Protein AF-A0A377W083-F1 (afdb_monomer)

Structure (mmCIF, N/CA/C/O backbone):
data_AF-A0A377W083-F1
#
_entry.id   AF-A0A377W083-F1
#
loop_
_atom_site.group_PDB
_atom_site.id
_atom_site.type_symbol
_atom_site.label_atom_id
_atom_site.label_alt_id
_atom_site.label_comp_id
_atom_site.label_asym_id
_atom_site.label_entity_id
_atom_site.label_seq_id
_atom_site.pdbx_PDB_ins_code
_atom_site.Cartn_x
_atom_site.Cartn_y
_atom_site.Cartn_z
_atom_site.occupancy
_atom_site.B_iso_or_equiv
_atom_site.auth_seq_id
_atom_site.auth_comp_id
_atom_site.auth_asym_id
_atom_site.auth_atom_id
_atom_site.pdbx_PDB_model_num
ATOM 1 N N . MET A 1 1 ? 14.121 -12.368 -20.814 1.00 59.69 1 MET A N 1
ATOM 2 C CA . MET A 1 1 ? 14.777 -11.064 -20.576 1.00 59.69 1 MET A CA 1
ATOM 3 C C . MET A 1 1 ? 15.535 -10.554 -21.803 1.00 59.69 1 MET A C 1
ATOM 5 O O . MET A 1 1 ? 16.145 -9.501 -21.713 1.00 59.69 1 MET A O 1
ATOM 9 N N . GLU A 1 2 ? 15.475 -11.228 -22.955 1.00 56.75 2 GLU A N 1
ATOM 10 C CA . GLU A 1 2 ? 15.920 -10.637 -24.222 1.00 56.75 2 GLU A CA 1
ATOM 11 C C . GLU A 1 2 ? 14.737 -9.916 -24.880 1.00 56.75 2 GLU A C 1
ATOM 13 O O . GLU A 1 2 ? 13.641 -10.471 -24.951 1.00 56.75 2 GLU A O 1
ATOM 18 N N . GLY A 1 3 ? 14.944 -8.661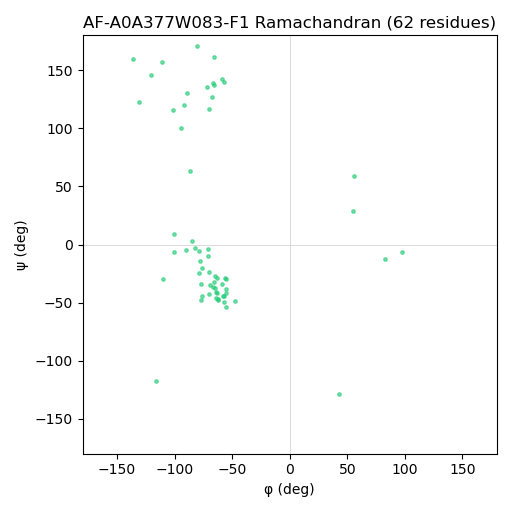 -25.289 1.00 84.31 3 GLY A N 1
ATOM 19 C CA . GLY A 1 3 ? 13.939 -7.817 -25.951 1.00 84.31 3 GLY A CA 1
ATOM 20 C C . GLY A 1 3 ? 13.189 -6.829 -25.048 1.00 84.31 3 GLY A C 1
ATOM 21 O O . GLY A 1 3 ? 12.445 -5.993 -25.554 1.00 84.31 3 GLY A O 1
ATOM 22 N N . GLU A 1 4 ? 13.391 -6.871 -23.728 1.00 85.06 4 GLU A N 1
ATOM 23 C CA . GLU A 1 4 ? 12.781 -5.901 -22.816 1.00 85.06 4 GLU A CA 1
ATOM 24 C C . GLU A 1 4 ? 13.712 -4.703 -22.575 1.00 85.06 4 GLU A C 1
ATOM 26 O O . GLU A 1 4 ? 14.825 -4.862 -22.083 1.00 85.06 4 GLU A O 1
ATOM 31 N N . ALA A 1 5 ? 13.258 -3.494 -22.921 1.00 92.06 5 ALA A N 1
ATOM 32 C CA . ALA A 1 5 ? 14.067 -2.274 -22.823 1.00 92.06 5 ALA A CA 1
ATOM 33 C C . ALA A 1 5 ? 14.214 -1.734 -21.386 1.00 92.06 5 ALA A C 1
ATOM 35 O O . ALA A 1 5 ? 15.119 -0.949 -21.109 1.00 92.06 5 ALA A O 1
ATOM 36 N N . VAL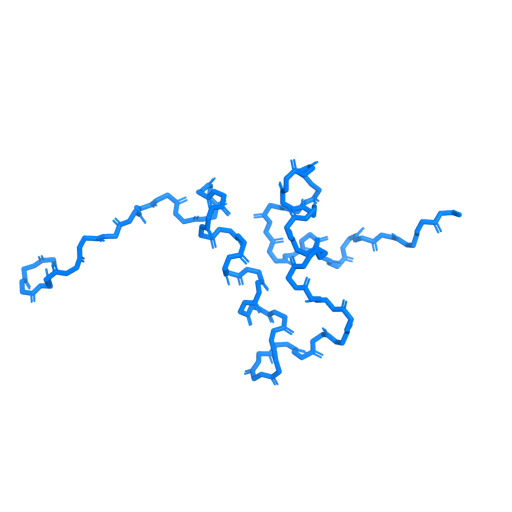 A 1 6 ? 13.315 -2.118 -20.471 1.00 94.06 6 VAL A N 1
ATOM 37 C CA . VAL A 1 6 ? 13.249 -1.562 -19.112 1.00 94.06 6 VAL A CA 1
ATOM 38 C C . VAL A 1 6 ? 13.876 -2.522 -18.108 1.00 94.06 6 VAL A C 1
ATOM 40 O O . VAL A 1 6 ? 13.342 -3.599 -17.842 1.00 94.06 6 VAL A O 1
ATOM 43 N N . ALA A 1 7 ? 14.967 -2.092 -17.477 1.00 93.50 7 ALA A N 1
ATOM 44 C CA . ALA A 1 7 ? 15.506 -2.769 -16.305 1.00 93.50 7 ALA A CA 1
ATOM 45 C C . ALA A 1 7 ? 14.591 -2.542 -15.090 1.00 93.50 7 ALA A C 1
ATOM 47 O O . ALA A 1 7 ? 14.156 -1.420 -14.826 1.00 93.50 7 ALA A O 1
ATOM 48 N N . ARG A 1 8 ? 14.313 -3.601 -14.322 1.00 94.00 8 ARG A N 1
ATOM 49 C CA . ARG A 1 8 ? 13.519 -3.528 -13.085 1.00 94.00 8 ARG A CA 1
ATOM 50 C C . ARG A 1 8 ? 14.324 -4.004 -11.888 1.00 94.00 8 ARG A C 1
ATOM 52 O O . ARG A 1 8 ? 15.119 -4.934 -11.987 1.00 94.00 8 ARG A O 1
ATOM 59 N N . CYS A 1 9 ? 14.072 -3.389 -10.737 1.00 96.19 9 CYS A N 1
ATOM 60 C CA . CYS A 1 9 ? 14.592 -3.878 -9.468 1.00 96.19 9 CYS A CA 1
ATOM 61 C C . CYS A 1 9 ? 13.916 -5.217 -9.122 1.00 96.19 9 CYS A C 1
ATOM 63 O O . CYS A 1 9 ? 12.692 -5.306 -9.077 1.00 96.19 9 CYS A O 1
ATOM 65 N N . THR A 1 10 ? 14.707 -6.249 -8.834 1.00 95.69 10 THR A N 1
ATOM 66 C CA . THR A 1 10 ? 14.222 -7.600 -8.488 1.00 95.69 10 THR A CA 1
ATOM 67 C C . THR A 1 10 ? 13.815 -7.742 -7.020 1.00 95.69 10 THR A C 1
ATOM 69 O O . THR A 1 10 ? 13.329 -8.790 -6.610 1.00 95.69 10 THR A O 1
ATOM 72 N N . GLY A 1 11 ? 13.991 -6.683 -6.225 1.00 94.31 11 GLY A N 1
ATOM 73 C CA . GLY A 1 11 ? 13.771 -6.687 -4.780 1.00 94.31 11 GLY A CA 1
ATOM 74 C C . GLY A 1 11 ? 12.311 -6.773 -4.331 1.00 94.31 11 GLY A C 1
ATOM 75 O O . GLY A 1 11 ? 12.085 -6.843 -3.128 1.00 94.31 11 GLY A O 1
ATOM 76 N N . GLY A 1 12 ? 11.331 -6.756 -5.244 1.00 94.19 12 GLY A N 1
ATOM 77 C CA . GLY A 1 12 ? 9.908 -6.958 -4.942 1.00 94.19 12 GLY A CA 1
ATOM 78 C C . GLY A 1 12 ? 9.443 -6.215 -3.685 1.00 94.19 12 GLY A C 1
ATOM 79 O O . GLY A 1 12 ? 9.732 -5.034 -3.509 1.00 94.19 12 GLY A O 1
ATOM 80 N N . LEU A 1 13 ? 8.791 -6.925 -2.759 1.00 92.81 13 LEU A N 1
ATOM 81 C CA . LEU A 1 13 ? 8.296 -6.350 -1.499 1.00 92.81 13 LEU A CA 1
ATOM 82 C C . LEU A 1 13 ? 9.395 -5.975 -0.487 1.00 92.81 13 LEU A C 1
ATOM 84 O O . LEU A 1 13 ? 9.103 -5.307 0.502 1.00 92.81 13 LEU A O 1
ATOM 88 N N . ILE A 1 14 ? 10.656 -6.359 -0.693 1.00 94.62 14 ILE A N 1
ATOM 89 C CA . ILE A 1 14 ? 11.769 -5.910 0.160 1.00 94.62 14 ILE A CA 1
ATOM 90 C C . ILE A 1 14 ? 12.166 -4.472 -0.204 1.00 94.62 14 ILE A C 1
ATOM 92 O O . ILE A 1 14 ? 12.507 -3.683 0.674 1.00 94.62 14 ILE A O 1
ATOM 96 N N . CYS A 1 15 ? 12.066 -4.091 -1.480 1.00 97.06 15 CYS A N 1
ATOM 97 C CA . CYS A 1 15 ? 12.318 -2.722 -1.917 1.00 97.06 15 CYS A CA 1
ATOM 98 C C . CYS A 1 15 ? 11.197 -1.793 -1.424 1.00 97.06 15 CYS A C 1
ATOM 100 O O . CYS A 1 15 ? 10.056 -1.916 -1.860 1.00 97.06 15 CYS A O 1
ATOM 102 N N . GLY A 1 16 ? 11.520 -0.822 -0.564 1.00 95.44 16 GLY A N 1
ATOM 103 C CA . GLY A 1 16 ? 10.527 0.101 0.002 1.00 95.44 16 GLY A CA 1
ATOM 104 C C . GLY A 1 16 ? 9.699 0.847 -1.053 1.00 95.44 16 GLY A C 1
ATOM 105 O O . GLY A 1 16 ? 8.488 0.974 -0.895 1.00 95.44 16 GLY A O 1
ATOM 106 N N . ALA A 1 17 ? 10.316 1.259 -2.167 1.00 96.75 17 ALA A N 1
ATOM 107 C CA . ALA A 1 17 ? 9.606 1.910 -3.272 1.00 96.75 17 ALA A CA 1
ATOM 108 C C . ALA A 1 17 ? 8.574 0.974 -3.926 1.00 96.75 17 ALA A C 1
ATOM 110 O O . ALA A 1 17 ? 7.420 1.351 -4.110 1.00 96.75 17 ALA A O 1
ATOM 111 N N . GLN A 1 18 ? 8.959 -0.273 -4.214 1.00 98.00 18 GLN A N 1
ATOM 112 C CA . GLN A 1 18 ? 8.037 -1.263 -4.778 1.00 98.00 18 GLN A CA 1
ATOM 113 C C . GLN A 1 18 ? 6.967 -1.696 -3.774 1.00 98.00 18 GLN A C 1
ATOM 115 O O . GLN A 1 18 ? 5.827 -1.912 -4.170 1.00 98.00 18 GLN A O 1
ATOM 120 N N . ARG A 1 19 ? 7.297 -1.789 -2.480 1.00 97.75 19 ARG A N 1
ATOM 121 C CA . ARG A 1 19 ? 6.327 -2.102 -1.425 1.00 97.75 19 ARG A CA 1
ATOM 122 C C . ARG A 1 19 ? 5.251 -1.022 -1.334 1.00 97.75 19 ARG A C 1
ATOM 124 O O . ARG A 1 19 ? 4.073 -1.362 -1.343 1.00 97.75 19 ARG A O 1
ATOM 131 N N . LYS A 1 20 ? 5.640 0.259 -1.303 1.00 98.06 20 LYS A N 1
ATOM 132 C CA . LYS A 1 20 ? 4.704 1.396 -1.300 1.00 98.06 20 LYS A CA 1
ATOM 133 C C . LYS A 1 20 ? 3.759 1.331 -2.498 1.00 98.06 20 LYS A C 1
ATOM 135 O O . LYS A 1 20 ? 2.548 1.303 -2.308 1.00 98.06 20 LYS A O 1
ATOM 140 N N . GLU A 1 21 ? 4.295 1.220 -3.712 1.00 97.94 21 GLU A N 1
ATOM 141 C CA . GLU A 1 21 ? 3.471 1.183 -4.928 1.00 97.94 21 GLU A CA 1
ATOM 142 C C . GLU A 1 21 ? 2.609 -0.085 -5.027 1.00 97.94 21 GLU A C 1
ATOM 144 O O . GLU A 1 21 ? 1.445 -0.019 -5.420 1.00 97.94 21 GLU A O 1
ATOM 149 N N . SER A 1 22 ? 3.122 -1.237 -4.585 1.00 97.81 22 SER A N 1
ATOM 150 C CA . SER A 1 22 ? 2.340 -2.474 -4.511 1.00 97.81 22 SER A CA 1
ATOM 151 C C . SER A 1 22 ? 1.167 -2.351 -3.538 1.00 97.81 22 SER A C 1
ATOM 153 O O . SER A 1 22 ? 0.081 -2.840 -3.845 1.00 97.81 22 SER A O 1
ATOM 155 N N . LEU A 1 23 ? 1.364 -1.720 -2.377 1.00 98.25 23 LEU A N 1
ATOM 156 C CA . LEU A 1 23 ? 0.302 -1.505 -1.394 1.00 98.25 23 LEU A CA 1
ATOM 157 C C . LEU A 1 23 ? -0.720 -0.479 -1.890 1.00 98.25 23 LEU A C 1
ATOM 159 O O . LEU A 1 23 ? -1.914 -0.741 -1.789 1.00 98.25 23 LEU A O 1
ATOM 163 N N . LYS A 1 24 ? -0.278 0.631 -2.498 1.00 98.19 24 LYS A N 1
ATOM 164 C CA . LYS A 1 24 ? -1.173 1.613 -3.138 1.00 98.19 24 LYS A CA 1
ATOM 165 C C . LYS A 1 24 ? -2.036 0.967 -4.220 1.00 98.19 24 LYS A C 1
ATOM 167 O O . LYS A 1 24 ? -3.239 1.202 -4.269 1.00 98.19 24 LYS A O 1
ATOM 172 N N . HIS A 1 25 ? -1.446 0.117 -5.063 1.00 98.06 25 HIS A N 1
ATOM 173 C CA . HIS A 1 25 ? -2.206 -0.625 -6.063 1.00 98.06 25 HIS A CA 1
ATOM 174 C C . HIS A 1 25 ? -3.224 -1.562 -5.409 1.00 98.06 25 HIS A C 1
ATOM 176 O O . HIS A 1 25 ? -4.390 -1.547 -5.800 1.00 98.06 25 HIS A O 1
ATOM 182 N N . PHE A 1 26 ? -2.805 -2.322 -4.393 1.00 98.19 26 PHE A N 1
ATOM 183 C CA . PHE A 1 26 ? -3.657 -3.276 -3.682 1.00 98.19 26 PHE A CA 1
ATOM 184 C C . PHE A 1 26 ? -4.925 -2.626 -3.113 1.00 98.19 26 PHE A C 1
ATOM 186 O O . PHE A 1 26 ? -6.008 -3.189 -3.242 1.00 98.19 26 PHE A O 1
ATOM 193 N N . VAL A 1 27 ? -4.807 -1.424 -2.545 1.00 98.31 27 VAL A N 1
ATOM 194 C CA . VAL A 1 27 ? -5.927 -0.706 -1.908 1.00 98.31 27 VAL A CA 1
ATOM 195 C C . VAL A 1 27 ? -6.707 0.203 -2.861 1.00 98.31 27 VAL A C 1
ATOM 197 O O . VAL A 1 27 ? -7.713 0.783 -2.469 1.00 98.31 27 VAL A O 1
ATOM 200 N N . SER A 1 28 ? -6.264 0.329 -4.114 1.00 98.06 28 SER A N 1
ATOM 201 C CA . SER A 1 28 ? -6.868 1.229 -5.098 1.00 98.06 28 SER A CA 1
ATOM 202 C C . SER A 1 28 ? -8.298 0.837 -5.486 1.00 98.06 28 SER A C 1
ATOM 204 O O . SER A 1 28 ? -8.707 -0.319 -5.379 1.00 98.06 28 SER A O 1
ATOM 206 N N . ARG A 1 29 ? -9.031 1.801 -6.058 1.00 97.75 29 ARG A N 1
ATOM 207 C CA . ARG A 1 29 ? -10.444 1.664 -6.452 1.00 97.75 29 ARG A CA 1
ATOM 208 C C . ARG A 1 29 ? -10.761 0.506 -7.406 1.00 97.75 29 ARG A C 1
ATOM 210 O O . ARG A 1 29 ? -11.881 0.018 -7.444 1.00 97.75 29 ARG A O 1
ATOM 217 N N . ARG A 1 30 ? -9.805 0.095 -8.245 1.00 97.81 30 ARG A N 1
ATOM 218 C CA . ARG A 1 30 ? -9.979 -1.034 -9.186 1.00 97.81 30 ARG A CA 1
ATOM 219 C C . ARG A 1 30 ? -9.346 -2.336 -8.682 1.00 97.81 30 ARG A C 1
ATOM 221 O O . ARG A 1 30 ? -9.246 -3.288 -9.450 1.00 97.81 30 ARG A O 1
ATOM 228 N N . ALA A 1 31 ? -8.894 -2.349 -7.432 1.00 97.75 31 ALA A N 1
ATOM 229 C CA . ALA A 1 31 ? -8.357 -3.508 -6.740 1.00 97.75 31 ALA A CA 1
ATOM 230 C C . ALA A 1 31 ? -9.273 -3.841 -5.553 1.00 97.75 31 ALA A C 1
ATOM 232 O O . ALA A 1 31 ? -10.437 -4.160 -5.778 1.00 97.75 31 ALA A O 1
ATOM 233 N N . LEU A 1 32 ? -8.778 -3.776 -4.313 1.00 98.00 32 LEU A N 1
ATOM 234 C CA . LEU A 1 32 ? -9.583 -4.081 -3.129 1.00 98.00 32 LEU A CA 1
ATOM 235 C C . LEU A 1 32 ? -10.532 -2.939 -2.714 1.00 98.00 32 LEU A C 1
ATOM 237 O O . LEU A 1 32 ? -11.435 -3.191 -1.928 1.00 98.00 32 LEU A O 1
ATOM 241 N N . ASP A 1 33 ? -10.343 -1.722 -3.242 1.00 97.88 33 ASP A N 1
ATOM 242 C CA . ASP A 1 33 ? -11.193 -0.547 -2.979 1.00 97.88 33 ASP A CA 1
ATOM 243 C C . ASP A 1 33 ? -11.325 -0.221 -1.478 1.00 97.88 33 ASP A C 1
ATOM 245 O O . ASP A 1 33 ? -12.406 -0.249 -0.893 1.00 97.88 33 ASP A O 1
ATOM 249 N N . VAL A 1 34 ? -10.186 0.039 -0.820 1.00 97.88 34 VAL A N 1
ATOM 250 C CA . VAL A 1 34 ? -10.153 0.345 0.619 1.00 97.88 34 VAL A CA 1
ATOM 251 C C . VAL A 1 34 ? -10.187 1.854 0.832 1.00 97.88 34 VAL A C 1
ATOM 253 O O . VAL A 1 34 ? -9.163 2.541 0.755 1.00 97.88 34 VAL A O 1
ATOM 256 N N . ASP A 1 35 ? -11.374 2.363 1.150 1.00 97.56 35 ASP A N 1
ATOM 257 C CA . ASP A 1 35 ? -11.576 3.771 1.479 1.00 97.56 35 ASP A CA 1
ATOM 258 C C . ASP A 1 35 ? -10.699 4.228 2.655 1.00 97.56 35 ASP A C 1
ATOM 260 O O . ASP A 1 35 ? -10.503 3.531 3.651 1.00 97.56 35 ASP A O 1
ATOM 264 N N . GLY A 1 36 ? -10.162 5.443 2.537 1.00 95.69 36 GLY A N 1
ATOM 265 C CA . GLY A 1 36 ? -9.306 6.057 3.552 1.00 95.69 36 GLY A CA 1
ATOM 266 C C . GLY A 1 36 ? -7.833 5.644 3.495 1.00 95.69 36 GLY A C 1
ATOM 267 O O . GLY A 1 36 ? -7.010 6.333 4.092 1.00 95.69 36 GLY A O 1
ATOM 268 N N . MET A 1 37 ? -7.455 4.611 2.732 1.00 97.12 37 MET A N 1
ATOM 269 C CA . MET A 1 37 ? -6.064 4.147 2.628 1.00 97.12 37 MET A CA 1
ATOM 270 C C . MET A 1 37 ? -5.256 4.893 1.547 1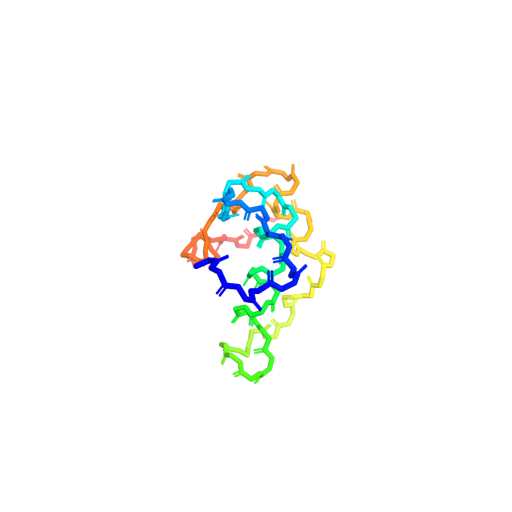.00 97.12 37 MET A C 1
ATOM 272 O O . MET A 1 37 ? -4.815 4.322 0.552 1.00 97.12 37 MET A O 1
ATOM 276 N N . GLY A 1 38 ? -5.074 6.203 1.733 1.00 95.25 38 GLY A N 1
ATOM 277 C CA . GLY A 1 38 ? -4.340 7.058 0.791 1.00 95.25 38 GLY A CA 1
ATOM 278 C C . GLY A 1 38 ? -2.810 6.987 0.912 1.00 95.25 38 GLY A C 1
ATOM 279 O O . GLY A 1 38 ? -2.263 6.475 1.891 1.00 95.25 38 GLY A O 1
ATOM 280 N N . ASP A 1 39 ? -2.113 7.599 -0.051 1.00 96.81 39 ASP A N 1
ATOM 281 C CA . ASP A 1 39 ? -0.646 7.595 -0.178 1.00 96.81 39 ASP A CA 1
ATOM 282 C C . ASP A 1 39 ? 0.095 7.917 1.122 1.00 96.81 39 ASP A C 1
ATOM 284 O O . ASP A 1 39 ? 0.971 7.163 1.531 1.00 96.81 39 ASP A O 1
ATOM 288 N N . LYS A 1 40 ? -0.301 8.985 1.826 1.00 97.75 40 LYS A N 1
ATOM 289 C CA . LYS A 1 40 ? 0.357 9.409 3.075 1.00 97.75 40 LYS A CA 1
ATOM 290 C C . LYS A 1 40 ? 0.248 8.379 4.201 1.00 97.75 40 LYS A C 1
ATOM 292 O O . LYS A 1 40 ? 1.101 8.369 5.086 1.00 97.75 40 LYS A O 1
ATOM 297 N N . ILE A 1 41 ? -0.815 7.573 4.221 1.00 97.44 41 ILE A N 1
ATOM 298 C CA . ILE A 1 41 ? -0.984 6.518 5.227 1.00 97.44 41 ILE A CA 1
ATOM 299 C C . ILE A 1 41 ? -0.091 5.337 4.859 1.00 97.44 41 ILE A C 1
ATOM 301 O O . ILE A 1 41 ? 0.6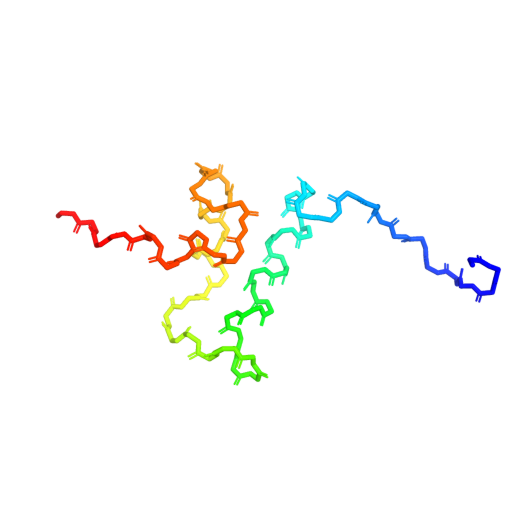81 4.888 5.702 1.00 97.44 41 ILE A O 1
ATOM 305 N N . ILE A 1 42 ? -0.121 4.895 3.597 1.00 98.06 42 ILE A N 1
ATOM 306 C CA . ILE A 1 42 ? 0.761 3.827 3.108 1.00 98.06 42 ILE A CA 1
ATOM 307 C C . ILE A 1 42 ? 2.237 4.185 3.309 1.00 98.06 42 ILE A C 1
ATOM 309 O O . ILE A 1 42 ? 3.001 3.355 3.797 1.00 98.06 42 ILE A O 1
ATOM 313 N N . ASP A 1 43 ? 2.632 5.421 3.000 1.00 97.88 43 ASP A N 1
ATOM 314 C CA . ASP A 1 43 ? 4.000 5.899 3.197 1.00 97.88 43 ASP A CA 1
ATOM 315 C C . ASP A 1 43 ? 4.438 5.764 4.655 1.00 97.88 43 ASP A C 1
ATOM 317 O O . ASP A 1 43 ? 5.471 5.153 4.921 1.00 97.88 43 ASP A O 1
ATOM 321 N N . GLN A 1 44 ? 3.620 6.237 5.599 1.00 97.81 44 GLN A N 1
ATOM 322 C CA . GLN A 1 44 ? 3.912 6.119 7.029 1.00 97.81 44 GLN A CA 1
ATOM 323 C C . GLN A 1 44 ? 3.944 4.666 7.507 1.00 97.81 44 GLN A C 1
ATOM 325 O O . GLN A 1 44 ? 4.799 4.317 8.316 1.00 97.81 44 GLN A O 1
ATOM 330 N N . LEU A 1 45 ? 3.025 3.819 7.037 1.00 97.56 45 LEU A N 1
ATOM 331 C CA . LEU A 1 45 ? 2.978 2.406 7.417 1.00 97.56 45 LEU A CA 1
ATOM 332 C C . LEU A 1 45 ? 4.220 1.646 6.937 1.00 97.56 45 LEU A C 1
ATOM 334 O O . LEU A 1 45 ? 4.724 0.786 7.658 1.00 97.56 45 LEU A O 1
ATOM 338 N N . VAL A 1 46 ? 4.727 1.974 5.747 1.00 97.50 46 VAL A N 1
ATOM 339 C CA . VAL A 1 46 ? 5.947 1.365 5.205 1.00 97.50 46 VAL A CA 1
ATOM 340 C C . VAL A 1 46 ? 7.199 1.935 5.870 1.00 97.50 46 VAL A C 1
ATOM 342 O O . VAL A 1 46 ? 8.078 1.165 6.240 1.00 97.50 46 VAL A O 1
ATOM 345 N N . GLU A 1 47 ? 7.288 3.255 6.055 1.00 97.00 47 GLU A N 1
ATOM 346 C CA . GLU A 1 47 ? 8.449 3.916 6.678 1.00 97.00 47 GLU A CA 1
ATOM 347 C C . GLU A 1 47 ? 8.628 3.547 8.150 1.00 97.00 47 GLU A C 1
ATOM 349 O O . GLU A 1 47 ? 9.756 3.466 8.628 1.00 97.00 47 GLU A O 1
ATOM 354 N N . LYS A 1 48 ? 7.527 3.290 8.864 1.00 97.12 48 LYS A N 1
ATOM 355 C CA . LYS A 1 48 ? 7.547 2.796 10.249 1.00 97.12 48 LYS A CA 1
ATOM 356 C C . LYS A 1 48 ? 7.686 1.275 10.351 1.00 97.12 48 LYS A C 1
ATOM 358 O O . LYS A 1 48 ? 7.613 0.747 11.454 1.00 97.12 48 LYS A O 1
ATOM 363 N N . GLU A 1 49 ? 7.829 0.576 9.224 1.00 96.75 49 GLU A N 1
ATOM 364 C CA . GLU A 1 49 ? 7.894 -0.890 9.153 1.00 96.75 49 GLU A CA 1
ATOM 365 C C . GLU A 1 49 ? 6.690 -1.598 9.807 1.00 96.75 49 GLU A C 1
ATOM 367 O O . GLU A 1 49 ? 6.783 -2.730 10.272 1.00 96.75 49 GLU A O 1
ATOM 372 N N . TYR A 1 50 ? 5.518 -0.958 9.829 1.00 97.50 50 TYR A N 1
ATOM 373 C CA . TYR A 1 50 ? 4.291 -1.572 10.354 1.00 97.50 50 TYR A CA 1
ATOM 374 C C . TYR A 1 50 ? 3.657 -2.537 9.348 1.00 97.50 50 TYR A C 1
ATOM 376 O O . TYR A 1 50 ? 2.935 -3.452 9.738 1.00 97.50 50 TYR A O 1
ATOM 384 N N . VAL A 1 51 ? 3.930 -2.348 8.054 1.00 97.69 51 VAL A N 1
ATOM 385 C CA . VAL A 1 51 ? 3.383 -3.164 6.964 1.00 97.69 51 VAL A CA 1
ATOM 386 C C . VAL A 1 51 ? 4.509 -3.601 6.030 1.00 97.69 51 VAL A C 1
ATOM 388 O O . VAL A 1 51 ? 5.220 -2.777 5.448 1.00 97.69 51 VAL A O 1
ATOM 391 N N . HIS A 1 52 ? 4.648 -4.915 5.852 1.00 97.31 52 HIS A N 1
ATOM 392 C CA . HIS A 1 52 ? 5.637 -5.529 4.959 1.00 97.31 52 HIS A CA 1
ATOM 393 C C . HIS A 1 52 ? 4.975 -6.174 3.742 1.00 97.31 52 HIS A C 1
ATOM 395 O O . HIS A 1 52 ? 5.554 -6.223 2.656 1.00 97.31 52 HIS A O 1
ATOM 401 N N . THR A 1 53 ? 3.746 -6.644 3.926 1.00 97.50 53 THR A N 1
ATOM 402 C CA . THR A 1 53 ? 2.940 -7.332 2.923 1.00 97.50 53 THR A CA 1
ATOM 403 C C . THR A 1 53 ? 1.500 -6.815 2.948 1.00 97.50 53 THR A C 1
ATOM 405 O O . THR A 1 53 ? 1.056 -6.292 3.971 1.00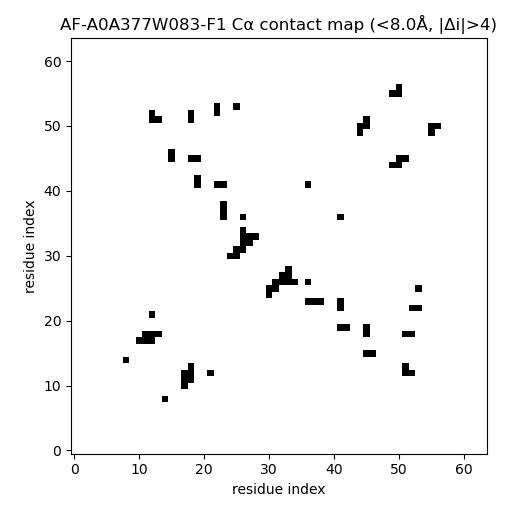 97.50 53 THR A O 1
ATOM 408 N N . PRO A 1 54 ? 0.716 -7.003 1.872 1.00 97.25 54 PRO A N 1
ATOM 409 C CA . PRO A 1 54 ? -0.703 -6.640 1.875 1.00 97.25 54 PRO A CA 1
ATOM 410 C C . PRO A 1 54 ? -1.514 -7.290 3.007 1.00 97.25 54 PRO A C 1
ATOM 412 O O . PRO A 1 54 ? -2.464 -6.693 3.503 1.00 97.25 54 PRO A O 1
ATOM 415 N N . ALA A 1 55 ? -1.123 -8.488 3.458 1.00 97.88 55 ALA A N 1
ATOM 416 C CA . ALA A 1 55 ? -1.805 -9.198 4.538 1.00 97.88 55 ALA A CA 1
ATOM 417 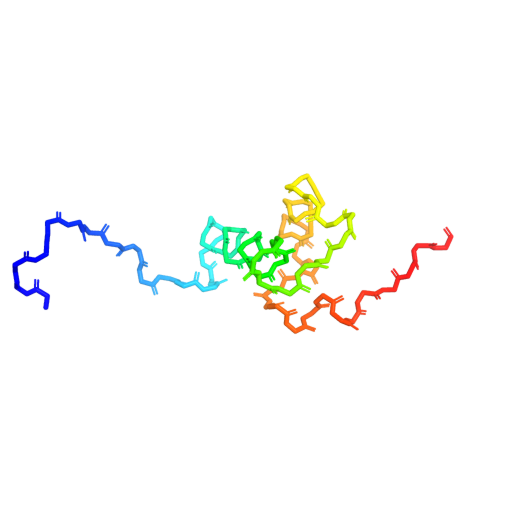C C . ALA A 1 55 ? -1.710 -8.473 5.894 1.00 97.88 55 ALA A C 1
ATOM 419 O O . ALA A 1 55 ? -2.601 -8.619 6.729 1.00 97.88 55 ALA A O 1
ATOM 420 N N . ASP A 1 56 ? -0.662 -7.675 6.113 1.00 97.81 56 ASP A N 1
ATOM 421 C CA . ASP A 1 56 ? -0.473 -6.949 7.372 1.00 97.81 56 ASP A CA 1
ATOM 422 C C . ASP A 1 56 ? -1.498 -5.821 7.549 1.00 97.81 56 ASP A C 1
ATOM 424 O O . ASP A 1 56 ? -1.828 -5.476 8.680 1.00 97.81 56 ASP A O 1
ATOM 428 N N . LEU A 1 57 ? -2.082 -5.308 6.455 1.00 97.44 57 LEU A N 1
ATOM 429 C CA . LEU A 1 57 ? -3.145 -4.296 6.512 1.00 97.44 57 LEU A CA 1
ATOM 430 C C . LEU A 1 57 ? -4.363 -4.784 7.307 1.00 97.44 57 LEU A C 1
ATOM 432 O O . LEU A 1 57 ? -4.981 -4.006 8.026 1.00 97.44 57 LEU A O 1
ATOM 436 N N . PHE A 1 58 ? -4.671 -6.080 7.237 1.00 97.00 58 PHE A N 1
ATOM 437 C CA . PHE A 1 58 ? -5.792 -6.685 7.964 1.00 97.00 58 PHE A CA 1
ATOM 438 C C . PHE A 1 58 ? -5.489 -6.955 9.442 1.00 97.00 58 PHE A C 1
ATOM 440 O O . PHE A 1 58 ? -6.369 -7.390 10.180 1.00 97.00 58 PHE A O 1
ATOM 447 N N . ARG A 1 59 ? -4.244 -6.734 9.876 1.00 97.38 59 ARG A N 1
ATOM 448 C CA . ARG A 1 59 ? -3.810 -6.885 11.272 1.00 97.38 59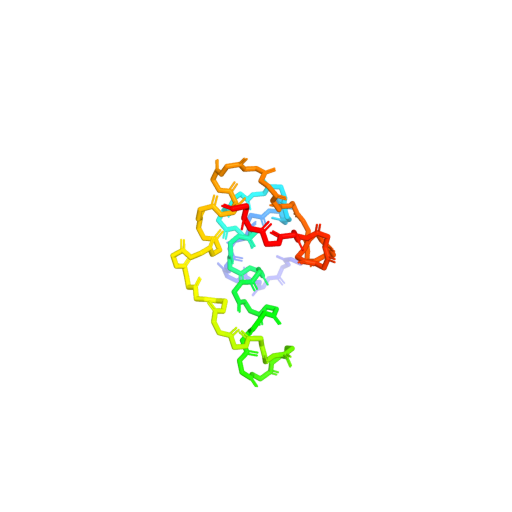 ARG A CA 1
ATOM 449 C C . ARG A 1 59 ? -3.721 -5.548 12.004 1.00 97.38 59 ARG A C 1
ATOM 451 O O . ARG A 1 59 ? -3.469 -5.541 13.205 1.00 97.38 59 ARG A O 1
ATOM 458 N N . LEU A 1 60 ? -3.903 -4.433 11.295 1.00 96.56 60 LEU A N 1
ATOM 459 C CA . LEU A 1 60 ? -3.907 -3.104 11.893 1.00 96.56 60 LEU A CA 1
ATOM 460 C C . LEU A 1 60 ? -5.111 -2.949 12.828 1.00 96.56 60 LEU A C 1
ATOM 462 O O . LEU A 1 60 ? -6.231 -3.341 12.502 1.00 96.56 60 LEU A O 1
ATOM 466 N N . THR A 1 61 ? -4.874 -2.340 13.985 1.00 96.56 61 THR A N 1
ATOM 467 C CA . THR A 1 61 ? -5.911 -1.987 14.958 1.00 96.56 61 THR A CA 1
ATOM 468 C C . THR A 1 61 ? -6.079 -0.474 15.013 1.00 96.56 61 THR A C 1
ATOM 470 O O . THR A 1 61 ? -5.158 0.274 14.678 1.00 96.56 61 THR A O 1
ATOM 473 N N . ALA A 1 62 ? -7.248 -0.007 15.454 1.00 94.25 62 ALA A N 1
ATOM 474 C CA . ALA A 1 62 ? -7.444 1.411 15.735 1.00 94.25 62 ALA A CA 1
ATOM 475 C C . ALA A 1 62 ? -6.437 1.888 16.799 1.00 94.25 62 ALA A C 1
ATOM 477 O O . ALA A 1 62 ? -6.109 1.145 17.727 1.00 94.25 62 ALA A O 1
ATOM 478 N N . GLY A 1 63 ? -5.932 3.114 16.637 1.00 85.44 63 GLY A N 1
ATOM 479 C CA . GLY A 1 63 ? -5.181 3.789 17.692 1.00 85.44 63 GLY A CA 1
ATOM 480 C C . GLY A 1 63 ? -6.112 4.103 18.862 1.00 85.44 63 GLY A C 1
ATOM 481 O O . GLY A 1 63 ? -7.264 4.469 18.630 1.00 85.44 63 GLY A O 1
ATOM 482 N N . ASN A 1 64 ? -5.613 3.910 20.084 1.00 55.84 64 ASN A N 1
ATOM 483 C CA . ASN A 1 64 ? -6.331 4.226 21.322 1.00 55.84 64 ASN A CA 1
ATOM 484 C C . ASN A 1 64 ? -6.685 5.711 21.436 1.00 55.84 64 ASN A C 1
ATOM 486 O O . ASN A 1 64 ? -5.857 6.544 20.996 1.00 55.84 64 ASN A O 1
#

pLDDT: mean 94.42, std 8.71, range [55.84, 98.31]

Radius of gyration: 13.74 Å; Cα contacts (8 Å, |Δi|>4):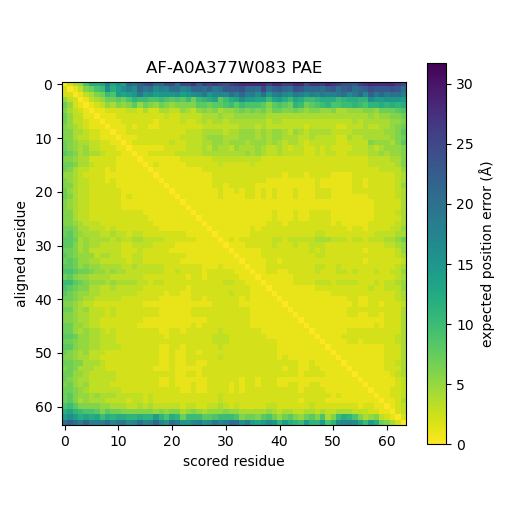 46; chains: 1; bounding box: 28×20×47 Å

Nearest PDB structures (foldseek):
  2owo-assembly1_A  TM=9.293E-01  e=6.534E-06  Escherichia coli K-12
  4glx-assembly1_A  TM=9.235E-01  e=1.016E-05  Escherichia coli K-12
  5tt5-assembly1_A  TM=8.664E-01  e=1.393E-05  Escherichia coli K-12
  8ak4-assembly1_A  TM=8.556E-01  e=6.116E-02  Deinococcus radiodurans

Foldseek 3Di:
DPPDPDDDDPCALVPLVNVLVVLCVCCDCVHVVPPPCDSVNSNVCSVVVQDSDNVSVVVDDDDD

Organism: Klebsiella pneumoniae (NCBI:txid573)

InterPro domains:
  IPR010994 RuvA domain 2-like [SSF47781] (3-62)

Mean predicted aligned error: 3.64 Å

Solvent-accessible surface area (backbone atoms only — not comparable to full-atom values): 4134 Å² total; per-residue (Å²): 128,84,93,64,90,74,91,72,83,85,52,50,60,76,33,65,69,50,30,45,52,52,46,50,51,49,34,2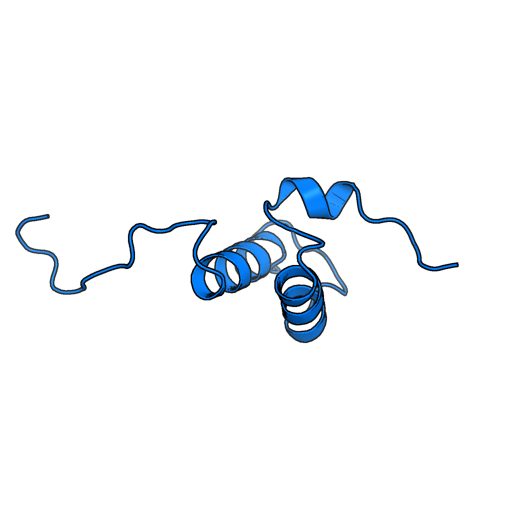8,82,92,57,68,47,44,83,89,65,44,70,75,54,49,48,51,34,46,76,68,65,69,39,72,51,78,72,41,66,80,70,64,72,84,81,132

Secondary structure (DSSP, 8-state):
--S------TTGGGSHHHHHHHHHHHHSTTTT--TT--HHHHHHHHHTTS-SSGGGGGG-----

Sequence (64 aa):
MEGEAVARCTGGLICGAQRKESLKHFVSRRALDVDGMGDKIIDQLVEKEYVHTPADLFRLTAGN